Protein AF-A0A8H7BCX3-F1 (afdb_monomer_lite)

InterPro domains:
  IPR015915 Kelch-type beta-propeller [SSF117281] (3-71)

Secondary structure (DSSP, 8-state):
--EEEEEETTTTEEEEEEPBSS--PPP-SS-EEEESSSEEEE--BTTB---PPEEEEETTTTEEEEE--TTS----S-SS--

Organism: NCBI:txid679940

Radius of gyration: 13.58 Å; chains: 1; bounding box: 35×28×36 Å

Foldseek 3Di:
DQWDWDADPVVRDIDIAGADDDDDDDDADQFDFDDDCWTWTGAHHPPDQDQFATWTAHPVNSHIDGDDPPPDDDPHHDGNDD

Sequence (82 aa):
MQDILTYDTTADKWDLIKSQGAVTPSERNLHTTNWSNTTNINGPDVFRAVSDYCYTYDTVSNQWTQHDPQGQPGAGVLYGHS

Structure (mmCIF, N/CA/C/O backbone):
data_AF-A0A8H7BCX3-F1
#
_entry.id   AF-A0A8H7BCX3-F1
#
loop_
_atom_site.group_PDB
_atom_site.id
_atom_site.type_symbol
_atom_site.label_atom_id
_atom_site.label_alt_id
_atom_site.label_comp_id
_atom_site.label_asym_id
_atom_site.label_entity_id
_atom_site.label_seq_id
_atom_site.pdbx_PDB_ins_code
_atom_site.Cartn_x
_atom_site.Cartn_y
_atom_site.Cartn_z
_atom_site.occupancy
_atom_site.B_iso_or_equiv
_atom_site.auth_seq_id
_atom_site.auth_comp_id
_atom_site.auth_asym_id
_atom_site.auth_atom_id
_atom_site.pdbx_PDB_model_num
ATO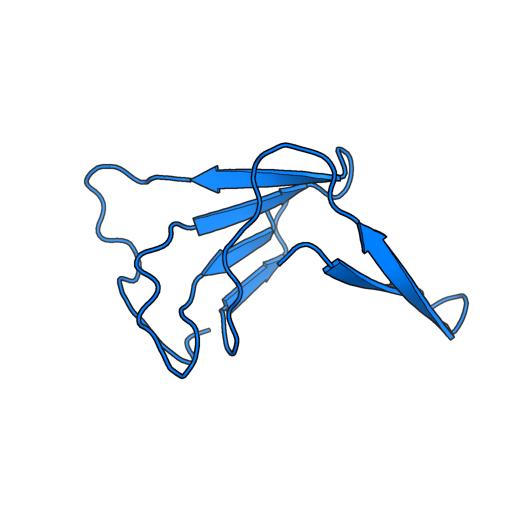M 1 N N . MET A 1 1 ? -4.205 1.348 -8.626 1.00 63.97 1 MET A N 1
ATOM 2 C CA . MET A 1 1 ? -4.740 0.947 -7.315 1.00 63.97 1 MET A CA 1
ATOM 3 C C . MET A 1 1 ? -4.729 2.166 -6.405 1.00 63.97 1 MET A C 1
ATOM 5 O O . MET A 1 1 ? -3.681 2.539 -5.905 1.00 63.97 1 MET A O 1
ATOM 9 N N . GLN A 1 2 ? -5.869 2.850 -6.288 1.00 68.12 2 GLN A N 1
ATOM 10 C CA . GLN A 1 2 ? -6.021 4.050 -5.441 1.00 68.12 2 GLN A CA 1
ATOM 11 C C . GLN A 1 2 ? -6.618 3.719 -4.063 1.00 68.12 2 GLN A C 1
ATOM 13 O O . GLN A 1 2 ? -6.658 4.563 -3.167 1.00 68.12 2 GLN A O 1
ATOM 18 N N . ASP A 1 3 ? -7.077 2.479 -3.906 1.00 83.38 3 ASP A N 1
ATOM 19 C CA . ASP A 1 3 ? -7.895 2.032 -2.794 1.00 83.38 3 ASP A CA 1
ATOM 20 C C . ASP A 1 3 ? -7.144 0.932 -2.059 1.00 83.38 3 ASP A C 1
ATOM 22 O O . ASP A 1 3 ? -6.739 -0.062 -2.664 1.00 83.38 3 ASP A O 1
ATOM 26 N N . ILE A 1 4 ? -6.957 1.127 -0.757 1.00 86.06 4 ILE A N 1
ATOM 27 C CA . ILE A 1 4 ? -6.363 0.152 0.150 1.00 86.06 4 ILE A CA 1
ATOM 28 C C . ILE A 1 4 ? -7.423 -0.158 1.198 1.00 86.06 4 ILE A C 1
ATOM 30 O O . ILE A 1 4 ? -7.918 0.744 1.869 1.00 86.06 4 ILE A O 1
ATOM 34 N N . LEU A 1 5 ? -7.792 -1.428 1.331 1.00 89.12 5 LEU A N 1
ATOM 35 C CA . LEU A 1 5 ? -8.704 -1.870 2.380 1.00 89.12 5 LEU A CA 1
ATOM 36 C C . LEU A 1 5 ? -7.891 -2.409 3.552 1.00 89.12 5 LEU A C 1
ATOM 38 O O . LEU A 1 5 ? -7.059 -3.299 3.377 1.00 89.12 5 LEU A O 1
ATOM 42 N N . THR A 1 6 ? -8.151 -1.887 4.744 1.00 89.25 6 THR A N 1
ATOM 43 C CA . THR A 1 6 ? -7.603 -2.413 5.997 1.00 89.25 6 THR A CA 1
ATOM 44 C C . THR A 1 6 ? -8.720 -2.989 6.838 1.00 89.25 6 THR A C 1
ATOM 46 O O . THR A 1 6 ? -9.813 -2.433 6.877 1.00 89.25 6 THR A O 1
ATOM 49 N N . TYR A 1 7 ? -8.448 -4.089 7.525 1.00 90.31 7 TYR A N 1
ATOM 50 C CA . TYR A 1 7 ? -9.400 -4.697 8.442 1.00 90.31 7 TYR A CA 1
ATOM 51 C C . TYR A 1 7 ? -8.950 -4.451 9.883 1.00 90.31 7 TYR A C 1
ATOM 53 O O . TYR A 1 7 ? -7.856 -4.865 10.270 1.00 90.31 7 TYR A O 1
ATOM 61 N N . ASP A 1 8 ? -9.782 -3.759 10.660 1.00 90.69 8 ASP A N 1
ATOM 62 C CA . ASP A 1 8 ? -9.586 -3.558 12.094 1.00 90.69 8 ASP A CA 1
ATOM 63 C C . ASP A 1 8 ? -10.198 -4.741 12.850 1.00 90.69 8 ASP A C 1
ATOM 65 O O . ASP A 1 8 ? -11.418 -4.888 12.931 1.00 90.69 8 ASP A O 1
ATOM 69 N N . THR A 1 9 ? -9.342 -5.582 13.433 1.00 94.44 9 THR A N 1
ATOM 70 C CA . THR A 1 9 ? -9.761 -6.771 14.187 1.00 94.44 9 THR A CA 1
ATOM 71 C C . THR A 1 9 ? -10.400 -6.446 15.534 1.00 94.44 9 THR A C 1
ATOM 73 O O . THR A 1 9 ? -11.061 -7.300 16.113 1.00 94.44 9 THR A O 1
ATOM 76 N N . THR A 1 10 ? -10.176 -5.246 16.071 1.00 96.12 10 THR A N 1
ATOM 77 C CA . THR A 1 10 ? -10.765 -4.816 17.347 1.00 96.12 10 THR A CA 1
ATOM 78 C C . THR A 1 10 ? -12.195 -4.343 17.133 1.00 96.12 10 THR A C 1
ATOM 80 O O . THR A 1 10 ? -13.077 -4.651 17.931 1.00 96.12 10 THR A O 1
ATOM 83 N N . ALA A 1 11 ? -12.418 -3.596 16.053 1.00 95.56 11 ALA A N 1
ATOM 84 C CA . ALA A 1 11 ? -13.725 -3.057 15.698 1.00 95.56 11 ALA A CA 1
ATOM 85 C C . ALA A 1 11 ? -14.539 -3.956 14.746 1.00 95.56 11 ALA A C 1
ATOM 87 O O . ALA A 1 11 ? -15.676 -3.607 14.440 1.00 95.56 11 ALA A O 1
ATOM 88 N N . ASP A 1 12 ? -13.967 -5.076 14.288 1.00 96.00 12 ASP A N 1
ATOM 89 C CA . ASP A 1 12 ? -14.567 -6.022 13.335 1.00 96.00 12 ASP A CA 1
ATOM 90 C C . ASP A 1 12 ? -15.122 -5.322 12.081 1.00 96.00 12 ASP A C 1
ATOM 92 O O . ASP A 1 12 ? -16.289 -5.458 11.705 1.00 96.00 12 ASP A O 1
ATOM 96 N N . LYS A 1 13 ? -14.288 -4.486 11.450 1.00 96.94 13 LYS A N 1
ATOM 97 C CA . LYS A 1 13 ? -14.710 -3.683 10.296 1.00 96.94 13 LYS A CA 1
ATOM 98 C C . LYS A 1 13 ? -13.617 -3.487 9.261 1.00 96.94 13 LYS A C 1
ATOM 100 O O . LYS A 1 13 ? -12.430 -3.435 9.573 1.00 96.94 13 LYS A O 1
ATOM 105 N N . TRP A 1 14 ? -14.056 -3.322 8.017 1.00 94.75 14 TRP A N 1
ATOM 106 C CA . TRP A 1 14 ? -13.220 -2.852 6.920 1.00 94.75 14 TRP A CA 1
ATOM 107 C C . TRP A 1 14 ? -13.227 -1.330 6.872 1.00 94.75 14 TRP A C 1
ATOM 109 O O . TRP A 1 14 ? -14.289 -0.709 6.881 1.00 94.75 14 TRP A O 1
ATOM 119 N N . ASP A 1 15 ? -12.044 -0.750 6.750 1.00 92.69 15 ASP A N 1
ATOM 120 C CA . ASP A 1 15 ? -11.833 0.668 6.514 1.00 92.69 15 ASP A CA 1
ATOM 121 C C . ASP A 1 15 ? -11.185 0.868 5.142 1.00 92.69 15 ASP A C 1
ATOM 123 O O . ASP A 1 15 ? -10.304 0.112 4.722 1.00 92.69 15 ASP A O 1
ATOM 127 N N . LEU A 1 16 ? -11.636 1.904 4.435 1.00 89.88 16 LEU A N 1
ATOM 128 C CA . LEU A 1 16 ? -11.053 2.321 3.167 1.00 89.88 16 LEU A CA 1
ATOM 129 C C . LEU A 1 16 ? -10.010 3.403 3.420 1.00 89.88 16 LEU A C 1
ATOM 131 O O . LEU A 1 16 ? -10.335 4.508 3.855 1.00 89.88 16 LEU A O 1
ATOM 135 N N . ILE A 1 17 ? -8.768 3.100 3.067 1.00 88.19 17 ILE A N 1
ATOM 136 C CA . ILE A 1 17 ? -7.669 4.050 3.039 1.00 88.19 17 ILE A CA 1
ATOM 137 C C . ILE A 1 17 ? -7.456 4.496 1.595 1.00 88.19 17 ILE A C 1
ATOM 139 O O . ILE A 1 17 ? -7.322 3.688 0.673 1.00 88.19 17 ILE A O 1
ATOM 143 N N . LYS A 1 18 ? -7.418 5.814 1.403 1.00 87.12 18 LYS A N 1
ATOM 144 C CA . LYS A 1 18 ? -6.952 6.427 0.161 1.00 87.12 18 LYS A CA 1
ATOM 145 C C . LYS A 1 18 ? -5.491 6.801 0.348 1.00 87.12 18 LYS A C 1
ATOM 147 O O . LYS A 1 18 ? -5.176 7.598 1.238 1.00 87.12 18 LYS A O 1
ATOM 152 N N . SER A 1 19 ? -4.622 6.223 -0.477 1.00 83.62 19 SER A N 1
ATOM 153 C CA . SER A 1 19 ? -3.211 6.598 -0.482 1.00 83.62 19 SER A CA 1
ATOM 154 C C . SER A 1 19 ? -3.071 8.075 -0.822 1.00 83.62 19 SER A C 1
ATOM 156 O O . SER A 1 19 ? -3.747 8.591 -1.714 1.00 83.62 19 SER A O 1
ATOM 158 N N . GLN A 1 20 ? -2.186 8.754 -0.116 1.00 80.75 20 GLN A N 1
ATOM 159 C CA . GLN A 1 20 ? -1.744 10.095 -0.447 1.00 80.75 20 GLN A CA 1
ATOM 160 C C . GLN A 1 20 ? -0.552 10.002 -1.421 1.00 80.75 20 GLN A C 1
ATOM 162 O O . GLN A 1 20 ? 0.113 8.970 -1.515 1.00 80.75 20 GLN A O 1
ATOM 167 N N . GLY A 1 21 ? -0.291 11.081 -2.163 1.00 80.38 21 GLY A N 1
ATOM 168 C CA . GLY A 1 21 ? 0.852 11.163 -3.080 1.00 80.38 21 GLY A CA 1
ATOM 169 C C . GLY A 1 21 ? 0.526 11.055 -4.562 1.00 80.38 21 GLY A C 1
ATOM 170 O O . GLY A 1 21 ? -0.606 10.811 -4.965 1.00 80.38 21 GLY A O 1
ATOM 171 N N . ALA A 1 22 ? 1.558 11.272 -5.381 1.00 84.69 22 ALA A N 1
ATOM 172 C CA . ALA A 1 22 ? 1.464 11.214 -6.842 1.00 84.69 22 ALA A CA 1
ATOM 173 C C . ALA A 1 22 ? 1.740 9.812 -7.410 1.00 84.69 22 ALA A C 1
ATOM 175 O O . ALA A 1 22 ? 1.336 9.510 -8.531 1.00 84.69 22 ALA A O 1
ATOM 176 N N . VAL A 1 23 ? 2.430 8.951 -6.654 1.00 86.00 23 VAL A N 1
ATOM 177 C CA . VAL A 1 23 ? 2.728 7.581 -7.081 1.00 86.00 23 VAL A CA 1
ATOM 178 C C . VAL A 1 23 ? 1.503 6.719 -6.824 1.00 86.00 23 VAL A C 1
ATOM 180 O O . VAL A 1 23 ? 1.024 6.607 -5.701 1.00 86.00 23 VAL A O 1
ATOM 183 N N . THR A 1 24 ? 0.991 6.101 -7.880 1.00 81.88 24 THR A N 1
ATOM 184 C CA . THR A 1 24 ? -0.125 5.159 -7.806 1.00 81.88 24 THR A CA 1
ATOM 185 C C . THR A 1 24 ? 0.273 3.905 -8.573 1.00 81.88 24 THR A C 1
ATOM 187 O O . THR A 1 24 ? 0.457 3.990 -9.789 1.00 81.88 24 THR A O 1
ATOM 190 N N . PRO A 1 25 ? 0.406 2.743 -7.909 1.00 79.12 25 PRO A N 1
ATOM 191 C CA . PRO A 1 25 ? 0.652 1.492 -8.609 1.00 79.12 25 PRO A CA 1
ATOM 192 C C . PRO A 1 25 ? -0.483 1.204 -9.590 1.00 79.12 25 PRO A C 1
ATOM 194 O O . PRO A 1 25 ? -1.653 1.480 -9.309 1.00 79.12 25 PRO A O 1
ATOM 197 N N . SER A 1 26 ? -0.168 0.601 -10.726 1.00 77.06 26 SER A N 1
ATOM 198 C CA . SER A 1 26 ? -1.162 0.015 -11.629 1.00 77.06 26 SER A CA 1
ATOM 199 C C . SER A 1 26 ? -2.019 -1.052 -10.927 1.00 77.06 26 SER A C 1
ATOM 201 O O . SER A 1 26 ? -1.585 -1.709 -9.974 1.00 77.06 26 SER A O 1
ATOM 203 N N . GLU A 1 27 ? -3.269 -1.195 -11.370 1.00 76.75 27 GLU A N 1
ATOM 204 C CA . GLU A 1 27 ? -4.148 -2.289 -10.933 1.00 76.75 27 GLU A CA 1
ATOM 205 C C . GLU A 1 27 ? -3.533 -3.651 -11.285 1.00 76.75 27 GLU A C 1
ATOM 207 O O . GLU A 1 27 ? -2.863 -3.787 -12.307 1.00 76.75 27 GLU A O 1
ATOM 212 N N . ARG A 1 28 ? -3.699 -4.631 -10.390 1.00 75.31 28 ARG A N 1
ATOM 213 C CA . ARG A 1 28 ? -3.086 -5.965 -10.474 1.00 75.31 28 ARG A CA 1
ATOM 214 C C . ARG A 1 28 ? -3.786 -6.948 -9.537 1.00 75.31 28 ARG A C 1
ATOM 216 O O . ARG A 1 28 ? -4.379 -6.539 -8.540 1.00 75.31 28 ARG A O 1
ATOM 223 N N . ASN A 1 29 ? -3.669 -8.239 -9.813 1.00 71.75 29 ASN A N 1
ATOM 224 C CA . ASN A 1 29 ? -4.238 -9.345 -9.038 1.00 71.75 29 ASN A CA 1
ATOM 225 C C . ASN A 1 29 ? -3.187 -10.458 -8.890 1.00 71.75 29 ASN A C 1
ATOM 227 O O . ASN A 1 29 ? -2.227 -10.506 -9.644 1.00 71.75 29 ASN A O 1
ATOM 231 N N . LEU A 1 30 ? -3.333 -11.330 -7.886 1.00 69.81 30 LEU A N 1
ATOM 232 C CA . LEU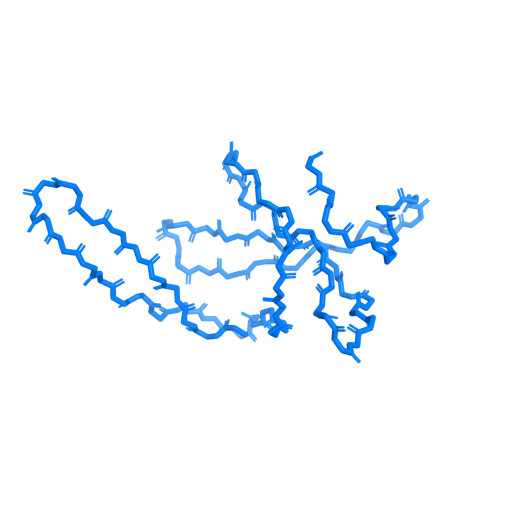 A 1 30 ? -2.395 -12.446 -7.646 1.00 69.81 30 LEU A CA 1
ATOM 233 C C . LEU A 1 30 ? -0.914 -12.017 -7.542 1.00 69.81 30 LEU A C 1
ATOM 235 O O . LEU A 1 30 ? -0.012 -12.767 -7.924 1.00 69.81 30 LEU A O 1
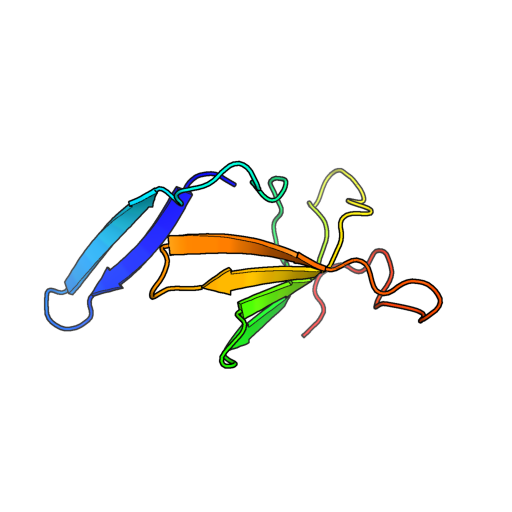ATOM 239 N N . HIS A 1 31 ? -0.678 -10.800 -7.046 1.00 72.50 31 HIS A N 1
ATOM 240 C CA . HIS A 1 31 ? 0.655 -10.293 -6.759 1.00 72.50 31 HIS A CA 1
ATOM 241 C C . HIS A 1 31 ? 1.125 -10.808 -5.398 1.00 72.50 31 HIS A C 1
ATOM 243 O O . HIS A 1 31 ? 0.330 -11.024 -4.483 1.00 72.50 31 HIS A O 1
ATOM 249 N N . THR A 1 32 ? 2.432 -10.959 -5.262 1.00 73.25 32 THR A N 1
ATOM 250 C CA . THR A 1 32 ? 3.089 -11.267 -4.000 1.00 73.25 32 THR A CA 1
ATOM 251 C C . THR A 1 32 ? 3.136 -10.017 -3.143 1.00 73.25 32 THR A C 1
ATOM 253 O O . THR A 1 32 ? 3.524 -8.944 -3.615 1.00 73.25 32 THR A O 1
ATOM 256 N N . THR A 1 33 ? 2.774 -10.179 -1.875 1.00 74.44 33 THR A N 1
ATOM 257 C CA . THR A 1 33 ? 2.942 -9.172 -0.829 1.00 74.44 33 THR A CA 1
ATOM 258 C C . THR A 1 33 ? 3.801 -9.748 0.278 1.00 74.44 33 THR A C 1
ATOM 260 O O . THR A 1 33 ? 3.506 -10.835 0.774 1.00 74.44 33 THR A O 1
ATOM 263 N N . ASN A 1 34 ? 4.807 -9.009 0.727 1.00 72.50 34 ASN A N 1
ATOM 264 C CA . ASN A 1 34 ? 5.522 -9.335 1.954 1.00 72.50 34 ASN A CA 1
ATOM 265 C C . ASN A 1 34 ? 5.357 -8.201 2.972 1.00 72.50 34 ASN A C 1
ATOM 267 O O . ASN A 1 34 ? 5.363 -7.023 2.618 1.00 72.50 34 ASN A O 1
ATOM 271 N N . TRP A 1 35 ? 5.238 -8.557 4.250 1.00 68.00 35 TRP A N 1
ATOM 272 C CA . TRP A 1 35 ? 5.284 -7.580 5.332 1.00 68.00 35 TRP A CA 1
ATOM 273 C C . TRP A 1 35 ? 6.730 -7.427 5.810 1.00 68.00 35 TRP A C 1
ATOM 275 O O . TRP A 1 35 ? 7.266 -8.274 6.522 1.00 68.00 35 TRP A O 1
ATOM 285 N N . SER A 1 36 ? 7.369 -6.339 5.398 1.00 60.72 36 SER A N 1
ATOM 286 C CA . SER A 1 36 ? 8.571 -5.787 6.028 1.00 60.72 36 SER A CA 1
ATOM 287 C C . SER A 1 36 ? 8.300 -4.312 6.348 1.00 60.72 36 SER A C 1
ATOM 289 O O . SER A 1 36 ? 7.218 -3.820 6.042 1.00 60.72 36 SER A O 1
ATOM 291 N N . ASN A 1 37 ? 9.261 -3.551 6.883 1.00 45.19 37 ASN A N 1
ATOM 292 C CA . ASN A 1 37 ? 9.147 -2.076 6.975 1.00 45.19 37 ASN A CA 1
ATOM 293 C C . ASN A 1 37 ? 8.946 -1.381 5.595 1.00 45.19 37 ASN A C 1
ATOM 295 O O . ASN A 1 37 ? 8.919 -0.160 5.500 1.00 45.19 37 ASN A O 1
ATOM 299 N N . THR A 1 38 ? 8.813 -2.177 4.535 1.00 45.59 38 THR A N 1
ATOM 300 C CA . THR A 1 38 ? 8.435 -1.892 3.158 1.00 45.59 38 THR A CA 1
ATOM 301 C C . THR A 1 38 ? 7.477 -3.002 2.693 1.00 45.59 38 THR A C 1
ATOM 303 O O . THR A 1 38 ? 7.847 -4.177 2.718 1.00 45.59 38 THR A O 1
ATOM 306 N N . THR A 1 39 ? 6.241 -2.674 2.301 1.00 46.94 39 THR A N 1
ATOM 307 C CA . THR A 1 39 ? 5.295 -3.669 1.742 1.00 46.94 39 THR A CA 1
ATOM 308 C C . THR A 1 39 ? 5.588 -3.867 0.259 1.00 46.94 39 THR A C 1
ATOM 310 O O . THR A 1 39 ? 5.097 -3.064 -0.523 1.00 46.94 39 THR A O 1
ATOM 313 N N . ASN A 1 40 ? 6.379 -4.864 -0.158 1.00 48.09 40 ASN A N 1
ATOM 314 C CA . ASN A 1 40 ? 6.684 -5.030 -1.586 1.00 48.09 40 ASN A CA 1
ATOM 315 C C . ASN A 1 40 ? 5.502 -5.665 -2.320 1.00 48.09 40 ASN A C 1
ATOM 317 O O . ASN A 1 40 ? 5.085 -6.771 -1.986 1.00 48.09 40 ASN A O 1
ATOM 321 N N . ILE A 1 41 ? 4.993 -4.978 -3.338 1.00 52.59 41 ILE A N 1
ATOM 322 C CA . ILE A 1 41 ? 4.008 -5.505 -4.282 1.00 52.59 41 ILE A CA 1
ATOM 323 C C . ILE A 1 41 ? 4.740 -5.935 -5.553 1.00 52.59 41 ILE A C 1
ATOM 325 O O . ILE A 1 41 ? 5.138 -5.087 -6.355 1.00 52.59 41 ILE A O 1
ATOM 329 N N . ASN A 1 42 ? 4.871 -7.248 -5.755 1.00 50.03 42 ASN A N 1
ATOM 330 C CA . ASN A 1 42 ? 5.469 -7.843 -6.953 1.00 50.03 42 ASN A CA 1
ATOM 331 C C . ASN A 1 42 ? 4.427 -8.686 -7.697 1.00 50.03 42 ASN A C 1
ATOM 333 O O . ASN A 1 42 ? 3.918 -9.654 -7.147 1.00 50.03 42 ASN A O 1
ATOM 337 N N . GLY A 1 43 ? 4.109 -8.360 -8.950 1.00 41.50 43 GLY A N 1
ATOM 338 C CA . GLY A 1 43 ? 3.325 -9.251 -9.816 1.00 41.50 43 GLY A CA 1
ATOM 339 C C . GLY A 1 43 ? 2.289 -8.559 -10.715 1.00 41.50 43 GLY A C 1
ATOM 340 O O . GLY A 1 43 ? 1.793 -7.488 -10.360 1.00 41.50 43 GLY A O 1
ATOM 341 N N . PRO A 1 44 ? 1.985 -9.150 -11.885 1.00 40.56 44 PRO A N 1
ATOM 342 C CA . PRO A 1 44 ? 1.150 -8.587 -12.940 1.00 40.56 44 PRO A CA 1
ATOM 343 C C . PRO A 1 44 ? -0.359 -8.844 -12.759 1.00 40.56 44 PRO A C 1
ATOM 345 O O . PRO A 1 44 ? -0.765 -9.673 -11.958 1.00 40.56 44 PRO A O 1
ATOM 348 N N . ASP A 1 45 ? -1.181 -8.159 -13.561 1.00 42.44 45 ASP A N 1
ATOM 349 C CA . ASP A 1 45 ? -2.618 -8.379 -13.748 1.00 42.44 45 ASP A CA 1
ATOM 350 C C . ASP A 1 45 ? -2.890 -9.550 -14.725 1.00 42.44 45 ASP A C 1
ATOM 352 O O . ASP A 1 45 ? -2.216 -9.689 -15.750 1.00 42.44 45 ASP A O 1
ATOM 356 N N . VAL A 1 46 ? -3.904 -10.375 -14.444 1.00 44.12 46 VAL A N 1
ATOM 357 C CA . VAL A 1 46 ? -4.325 -11.602 -15.158 1.00 44.12 46 VAL A CA 1
ATOM 358 C C . VAL A 1 46 ? -4.568 -11.402 -16.666 1.00 44.12 46 VAL A C 1
ATOM 360 O O . VAL A 1 46 ? -4.557 -12.380 -17.409 1.00 44.12 46 VAL A O 1
ATOM 363 N N . PHE A 1 47 ? -4.712 -10.168 -17.166 1.00 40.88 47 PHE A N 1
ATOM 364 C CA . PHE A 1 47 ? -4.937 -9.901 -18.598 1.00 40.88 47 PHE A CA 1
ATOM 365 C C . PHE A 1 47 ? -3.875 -9.038 -19.290 1.00 40.88 47 PHE A C 1
ATOM 367 O O . PHE A 1 47 ? -3.931 -8.880 -20.513 1.00 40.88 47 PHE A O 1
ATOM 374 N N . ARG A 1 48 ? -2.890 -8.503 -18.557 1.00 45.19 48 ARG A N 1
ATOM 375 C CA . ARG A 1 48 ? -1.762 -7.748 -19.124 1.00 45.19 48 ARG A CA 1
ATOM 376 C C . ARG A 1 48 ? -0.524 -7.941 -18.262 1.00 45.19 48 ARG A C 1
ATOM 378 O O . ARG A 1 48 ? -0.532 -7.636 -17.075 1.00 45.19 48 ARG A O 1
ATOM 385 N N . ALA A 1 49 ? 0.560 -8.400 -18.885 1.00 46.16 49 ALA A N 1
ATOM 386 C CA . ALA A 1 49 ? 1.883 -8.338 -18.284 1.00 46.16 49 ALA A CA 1
ATOM 387 C C . ALA A 1 49 ? 2.156 -6.891 -17.866 1.00 46.16 49 ALA A C 1
ATOM 389 O O . ALA A 1 49 ? 2.281 -6.007 -18.714 1.00 46.16 49 ALA A O 1
ATOM 390 N N . VAL A 1 50 ? 2.203 -6.644 -16.564 1.00 51.12 50 VAL A N 1
ATOM 391 C CA . VAL A 1 50 ? 2.614 -5.350 -16.044 1.00 51.12 50 VAL A CA 1
ATOM 392 C C . VAL A 1 50 ? 4.115 -5.467 -15.864 1.00 51.12 50 VAL A C 1
ATOM 394 O O . VAL A 1 50 ? 4.587 -6.245 -15.041 1.00 51.12 50 VAL A O 1
ATOM 397 N N . SER A 1 51 ? 4.868 -4.728 -16.674 1.00 50.81 51 SER A N 1
ATOM 398 C CA . SER A 1 51 ? 6.320 -4.566 -16.524 1.00 50.81 51 SER A CA 1
ATOM 399 C C . SER A 1 51 ? 6.680 -3.706 -15.313 1.00 50.81 51 SER A C 1
ATOM 401 O O . SER A 1 51 ? 7.816 -3.254 -15.196 1.00 50.81 51 SER A O 1
ATOM 403 N N . ASP A 1 52 ? 5.686 -3.389 -14.484 1.00 55.59 52 ASP A N 1
ATOM 404 C CA . ASP A 1 52 ? 5.831 -2.439 -13.413 1.00 55.59 52 ASP A CA 1
ATOM 405 C C . ASP A 1 52 ? 6.668 -3.012 -12.283 1.00 55.59 52 ASP A C 1
ATOM 407 O O . ASP A 1 52 ? 6.701 -4.203 -11.972 1.00 55.59 52 ASP A O 1
ATOM 411 N N . TYR A 1 53 ? 7.339 -2.052 -11.694 1.00 64.62 53 TYR A N 1
ATOM 412 C CA . TYR A 1 53 ? 8.363 -2.145 -10.695 1.00 64.62 53 TYR A CA 1
ATOM 413 C C . TYR A 1 53 ? 7.840 -2.667 -9.354 1.00 64.62 53 TYR A C 1
ATOM 415 O O . TYR A 1 53 ? 6.635 -2.790 -9.123 1.00 64.62 53 TYR A O 1
ATOM 423 N N . CYS A 1 54 ? 8.765 -2.962 -8.447 1.00 73.88 54 CYS A N 1
ATOM 424 C CA . CYS A 1 54 ? 8.429 -3.225 -7.056 1.00 73.88 54 CYS A CA 1
ATOM 425 C C . CYS A 1 54 ? 7.895 -1.927 -6.429 1.00 73.88 54 CYS A C 1
ATOM 427 O O . CYS A 1 54 ? 8.510 -0.870 -6.578 1.00 73.88 54 CYS A O 1
ATOM 429 N N . TYR A 1 55 ? 6.761 -1.986 -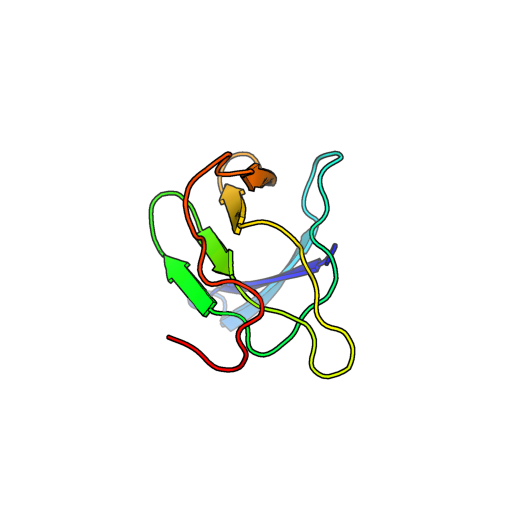5.733 1.00 79.94 55 TYR A N 1
ATOM 430 C CA . TYR A 1 55 ? 6.233 -0.841 -4.984 1.00 79.94 55 TYR A CA 1
ATOM 431 C C . TYR A 1 55 ? 6.263 -1.126 -3.503 1.00 79.94 55 TYR A C 1
ATOM 433 O O . TYR A 1 55 ? 5.980 -2.250 -3.108 1.00 79.94 55 TYR A O 1
ATOM 441 N N . THR A 1 56 ? 6.512 -0.095 -2.700 1.00 83.50 56 THR A N 1
ATOM 442 C CA . THR A 1 56 ? 6.361 -0.162 -1.249 1.00 83.50 56 THR A CA 1
ATOM 443 C C . THR A 1 56 ? 5.318 0.810 -0.758 1.00 83.50 56 THR A C 1
ATOM 445 O O . THR A 1 56 ? 5.391 1.994 -1.083 1.00 83.50 56 THR A O 1
ATOM 448 N N . TYR A 1 57 ? 4.392 0.318 0.057 1.00 84.38 57 TYR A N 1
ATOM 449 C CA . TYR A 1 57 ? 3.481 1.167 0.813 1.00 84.38 57 TYR A CA 1
ATOM 450 C C . TYR A 1 57 ? 4.039 1.456 2.204 1.00 84.38 57 TYR A C 1
ATOM 452 O O . TYR A 1 57 ? 4.411 0.522 2.921 1.00 84.38 57 TYR A O 1
ATOM 460 N N . ASP A 1 58 ? 4.077 2.734 2.571 1.00 85.25 58 ASP A N 1
ATOM 461 C CA . ASP A 1 58 ? 4.385 3.201 3.920 1.00 85.25 58 ASP A CA 1
ATOM 462 C C . ASP A 1 58 ? 3.082 3.574 4.638 1.00 85.25 58 ASP A C 1
ATOM 464 O O . ASP A 1 58 ? 2.373 4.504 4.249 1.00 85.25 58 ASP A O 1
ATOM 468 N N . THR A 1 59 ? 2.768 2.841 5.706 1.00 84.56 59 THR A N 1
ATOM 469 C CA . THR A 1 59 ? 1.548 3.026 6.498 1.00 84.56 59 THR A CA 1
ATOM 470 C C . THR A 1 59 ? 1.579 4.275 7.379 1.00 84.56 59 THR A C 1
ATOM 472 O O . THR A 1 59 ? 0.517 4.748 7.776 1.00 84.56 59 THR A O 1
ATOM 475 N N . VAL A 1 60 ? 2.762 4.825 7.680 1.00 86.19 60 VAL A N 1
ATOM 476 C CA . VAL A 1 60 ? 2.922 6.038 8.495 1.00 86.19 60 VAL A CA 1
ATOM 477 C C . VAL A 1 60 ? 2.698 7.278 7.642 1.00 86.19 60 VAL A C 1
ATOM 479 O O . VAL A 1 60 ? 1.925 8.156 8.021 1.00 86.19 60 VAL A O 1
ATOM 482 N N . SER A 1 61 ? 3.358 7.353 6.483 1.00 87.00 61 SER A N 1
ATOM 483 C CA . SER A 1 61 ? 3.203 8.488 5.563 1.00 87.00 61 SER A CA 1
ATOM 484 C C . SER A 1 61 ? 1.986 8.368 4.639 1.00 87.00 61 SER A C 1
ATOM 486 O O . SER A 1 61 ? 1.594 9.362 4.025 1.00 87.00 61 SER A O 1
ATOM 488 N N . ASN A 1 62 ? 1.361 7.185 4.567 1.00 86.44 62 ASN A N 1
ATOM 489 C CA . ASN A 1 62 ? 0.242 6.872 3.675 1.00 86.44 62 ASN A CA 1
ATOM 490 C C . ASN A 1 62 ? 0.611 7.096 2.194 1.00 86.44 62 ASN A C 1
ATOM 492 O O . ASN A 1 62 ? -0.173 7.653 1.430 1.00 86.44 62 ASN A O 1
ATOM 496 N N . GLN A 1 63 ? 1.824 6.710 1.788 1.00 87.81 63 GLN A N 1
ATOM 497 C CA . GLN A 1 63 ? 2.353 6.932 0.435 1.00 87.81 63 GLN A CA 1
ATOM 498 C C . GLN A 1 63 ? 2.811 5.627 -0.214 1.00 87.81 63 GLN A C 1
ATOM 500 O O . GLN A 1 63 ? 3.280 4.703 0.455 1.00 87.81 63 GLN A O 1
ATOM 505 N N . TRP A 1 64 ? 2.757 5.599 -1.545 1.00 86.88 64 TRP A N 1
ATOM 506 C CA . TRP A 1 64 ? 3.460 4.610 -2.355 1.00 86.88 64 TRP A CA 1
ATOM 507 C C . TRP A 1 64 ? 4.826 5.127 -2.800 1.00 86.88 64 TRP A C 1
ATOM 509 O O . TRP A 1 64 ? 4.967 6.282 -3.198 1.00 86.88 64 TRP A O 1
ATOM 519 N N . THR A 1 65 ? 5.799 4.224 -2.848 1.00 85.25 65 THR A N 1
ATOM 520 C CA . THR A 1 65 ? 7.107 4.450 -3.471 1.00 85.25 65 THR A CA 1
ATOM 521 C C . THR A 1 65 ? 7.343 3.387 -4.531 1.00 85.25 65 THR A C 1
ATOM 523 O O . THR A 1 65 ? 7.114 2.206 -4.283 1.00 85.25 65 THR A O 1
ATOM 526 N N . GLN A 1 66 ? 7.797 3.803 -5.710 1.00 83.25 66 GLN A N 1
ATOM 527 C CA . GLN A 1 66 ? 8.196 2.917 -6.800 1.00 83.25 66 GLN A CA 1
ATOM 528 C C . GLN A 1 66 ? 9.705 2.660 -6.734 1.00 83.25 66 GLN A C 1
ATOM 530 O O . GLN A 1 66 ? 10.478 3.604 -6.582 1.00 83.25 66 GLN A O 1
ATOM 535 N N . HIS A 1 67 ? 10.124 1.404 -6.889 1.00 77.75 67 HIS A N 1
ATOM 536 C CA . HIS A 1 67 ? 11.530 0.996 -6.865 1.00 77.75 67 HIS A CA 1
ATOM 537 C C . HIS A 1 67 ? 11.966 0.440 -8.214 1.00 77.75 67 HIS A C 1
ATOM 539 O O . HIS A 1 67 ? 11.506 -0.624 -8.616 1.00 77.75 67 HIS A O 1
ATOM 545 N N . ASP A 1 68 ? 12.902 1.117 -8.876 1.00 73.81 68 ASP A N 1
ATOM 546 C CA . ASP A 1 68 ? 13.542 0.643 -10.107 1.00 73.81 68 ASP A CA 1
ATOM 547 C C . ASP A 1 68 ? 14.924 0.035 -9.797 1.00 73.81 68 ASP A C 1
ATOM 549 O O . ASP A 1 68 ? 15.899 0.778 -9.638 1.00 73.81 68 ASP A O 1
ATOM 553 N N . PRO A 1 69 ? 15.044 -1.302 -9.657 1.00 63.81 69 PRO A N 1
ATOM 554 C CA . PRO A 1 69 ? 16.332 -1.955 -9.479 1.00 63.81 69 PRO A CA 1
ATOM 555 C C . PRO A 1 69 ? 17.081 -1.986 -10.818 1.00 63.81 69 PRO A C 1
ATOM 557 O O . PRO A 1 69 ? 17.101 -2.994 -11.526 1.00 63.81 69 PRO A O 1
ATOM 560 N N . GLN A 1 70 ? 17.721 -0.874 -11.175 1.00 61.19 70 GLN A N 1
ATOM 561 C CA . GLN A 1 70 ? 18.540 -0.795 -12.381 1.00 61.19 70 GLN A CA 1
ATOM 562 C C . GLN A 1 70 ? 19.630 -1.882 -12.373 1.00 61.19 70 GLN A C 1
ATOM 564 O O . GLN A 1 70 ? 20.497 -1.915 -11.501 1.00 61.19 70 GLN A O 1
ATOM 569 N N . GLY A 1 71 ? 19.601 -2.768 -13.372 1.00 53.44 71 GLY A N 1
ATOM 570 C CA . GLY A 1 71 ? 20.676 -3.728 -13.646 1.00 53.44 71 GLY A CA 1
ATOM 571 C C . GLY A 1 71 ? 20.660 -5.028 -12.835 1.00 53.44 71 GLY A C 1
ATOM 572 O O . GLY A 1 71 ? 21.566 -5.840 -13.016 1.00 53.44 71 GLY A O 1
ATOM 573 N N . GLN A 1 72 ? 19.654 -5.272 -11.989 1.00 56.31 72 GLN A N 1
ATOM 574 C CA . GLN A 1 72 ? 19.460 -6.576 -11.344 1.00 56.31 72 GLN A CA 1
ATOM 575 C C . GLN A 1 72 ? 18.253 -7.289 -11.962 1.00 56.31 72 GLN A C 1
ATOM 577 O O . GLN A 1 72 ? 17.227 -6.642 -12.182 1.00 56.31 72 GLN A O 1
ATOM 582 N N . PRO A 1 73 ? 18.333 -8.602 -12.257 1.00 52.66 73 PRO A N 1
ATOM 583 C CA . PRO A 1 73 ? 17.161 -9.348 -12.677 1.00 52.66 73 PRO A CA 1
ATOM 584 C C . PRO A 1 73 ? 16.183 -9.373 -11.501 1.00 52.66 73 PRO A C 1
ATOM 586 O O . PRO A 1 73 ? 16.329 -10.153 -10.563 1.00 52.66 73 PRO A O 1
ATOM 589 N N . GLY A 1 74 ? 15.191 -8.482 -11.535 1.00 55.78 74 GLY A N 1
ATOM 590 C CA . GLY A 1 74 ? 13.982 -8.659 -10.747 1.00 55.78 74 GLY A CA 1
ATOM 591 C C . GLY A 1 74 ? 13.294 -9.970 -11.137 1.00 55.78 74 GLY A C 1
ATOM 592 O O . GLY A 1 74 ? 13.713 -10.668 -12.061 1.00 55.78 74 GLY A O 1
ATOM 593 N N . ALA A 1 75 ? 12.187 -10.283 -10.470 1.00 55.03 75 ALA A N 1
ATOM 594 C CA . ALA A 1 75 ? 11.380 -11.464 -10.776 1.00 55.03 75 ALA A CA 1
ATOM 595 C C . ALA A 1 75 ? 10.978 -11.565 -12.269 1.00 55.03 75 ALA A C 1
ATOM 597 O O . ALA A 1 75 ? 10.733 -12.657 -12.772 1.00 55.03 75 ALA A O 1
ATOM 598 N N . GLY A 1 76 ? 10.955 -10.445 -13.000 1.00 56.06 76 GLY A N 1
ATOM 599 C CA . GLY A 1 76 ? 10.381 -10.383 -14.339 1.00 56.06 76 GLY A CA 1
ATOM 600 C C . GLY A 1 76 ? 8.857 -10.476 -14.267 1.00 56.06 76 GLY A C 1
ATOM 601 O O . GLY A 1 76 ? 8.254 -10.298 -13.208 1.00 56.06 76 GLY A O 1
ATOM 602 N N . VAL A 1 77 ? 8.210 -10.741 -15.400 1.00 59.12 77 VAL A N 1
ATOM 603 C CA . VAL A 1 77 ? 6.752 -10.921 -15.443 1.00 59.12 77 VAL A CA 1
ATOM 604 C C . VAL A 1 77 ? 6.409 -12.317 -14.906 1.00 59.12 77 VAL A C 1
ATOM 606 O O . VAL A 1 77 ? 6.544 -13.297 -15.635 1.00 59.12 77 VAL A O 1
ATOM 609 N N . LEU A 1 78 ? 5.970 -12.420 -13.645 1.00 58.19 78 LEU A N 1
ATOM 610 C CA . LEU A 1 78 ? 5.598 -13.689 -1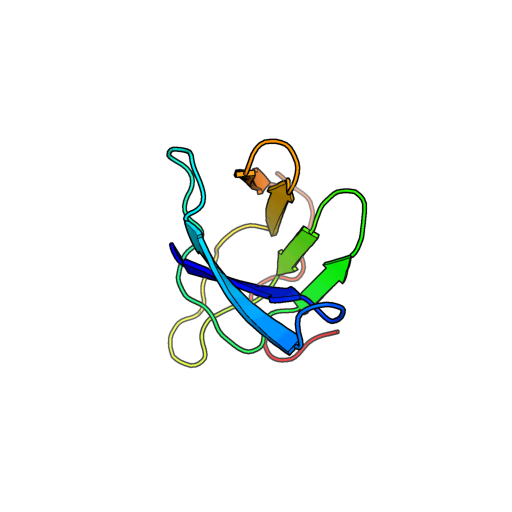2.992 1.00 58.19 78 LEU A CA 1
ATOM 611 C C . LEU A 1 78 ? 4.206 -13.640 -12.367 1.00 58.19 78 LEU A C 1
ATOM 613 O O . LEU A 1 78 ? 3.913 -12.726 -11.609 1.00 58.19 78 LEU A O 1
ATOM 617 N N . TYR A 1 79 ? 3.402 -14.682 -12.561 1.00 59.22 79 TYR A N 1
ATOM 618 C CA . TYR A 1 79 ? 2.065 -14.827 -11.972 1.00 59.22 79 TYR A CA 1
ATOM 619 C C . TYR A 1 79 ? 2.086 -15.819 -10.800 1.00 59.22 79 TYR A C 1
ATOM 621 O O . TYR A 1 79 ? 2.765 -16.839 -10.895 1.00 59.22 79 TYR A O 1
ATOM 629 N N . GLY A 1 80 ? 1.332 -15.549 -9.724 1.00 54.97 80 GLY A N 1
ATOM 630 C CA . GLY A 1 80 ? 1.065 -16.532 -8.658 1.00 54.97 80 GLY A CA 1
ATOM 631 C C . GLY A 1 80 ? 2.302 -17.040 -7.910 1.00 54.97 80 GLY 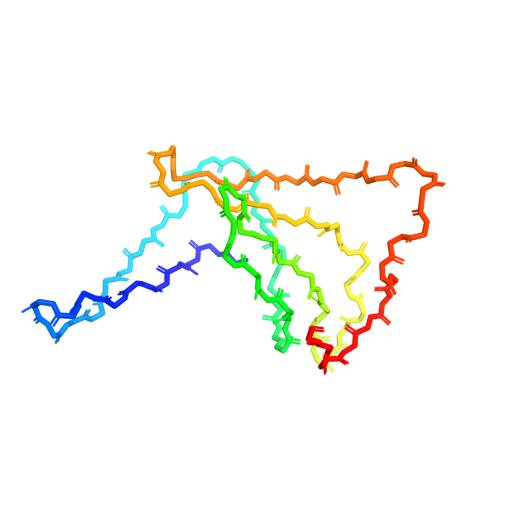A C 1
ATOM 632 O O . GLY A 1 80 ? 2.332 -18.193 -7.486 1.00 54.97 80 GLY A O 1
ATOM 633 N N . HIS A 1 81 ? 3.332 -16.203 -7.798 1.00 63.44 81 HIS A N 1
ATOM 634 C CA . HIS A 1 81 ? 4.530 -16.499 -7.021 1.00 63.44 81 HIS A CA 1
ATOM 635 C C . HIS A 1 81 ? 4.304 -16.150 -5.537 1.00 63.44 81 HIS A C 1
ATOM 637 O O . HIS A 1 81 ? 3.304 -15.522 -5.189 1.00 63.44 81 HIS A O 1
ATOM 643 N N . SER A 1 82 ? 5.198 -16.624 -4.668 1.00 58.19 82 SER A N 1
ATOM 644 C CA . SER A 1 82 ? 5.159 -16.437 -3.211 1.00 58.19 82 SER A CA 1
ATOM 645 C C . SER A 1 82 ? 6.533 -16.074 -2.680 1.00 58.19 82 SER A C 1
ATOM 647 O O . SER A 1 82 ? 7.482 -16.768 -3.116 1.00 58.19 82 SER A O 1
#

pLDDT: mean 71.05, std 16.74, range [40.56, 96.94]